Protein AF-A0A838EHH6-F1 (afdb_monomer)

Foldseek 3Di:
DDPPPPPDDPLVVDDPVVSVVVVVVVVVVLVVQLVVLVVLLVLLVVLVVVVVVDPPPVSQVVCCVPPVDDPLSNVLSVLLNVVPVPNPSVCSSDGSVLSSLCSDPLQDPVLVVCCSVVVFPSDPVSSVVVSVVVVVVVVVVVVVVVVVVVVVVVVVVVPPPPPDDDDDDDDDDDDD

Structure (mmCIF, N/CA/C/O backbone):
data_AF-A0A838EHH6-F1
#
_entry.id   AF-A0A838EHH6-F1
#
loop_
_atom_site.group_PDB
_atom_site.id
_atom_site.type_symbol
_atom_site.label_atom_id
_atom_site.label_alt_id
_atom_site.label_comp_id
_atom_site.label_asym_id
_atom_site.label_entity_id
_atom_site.label_seq_id
_atom_site.pdbx_PDB_ins_code
_atom_site.Cartn_x
_atom_site.Cartn_y
_atom_site.Cartn_z
_atom_site.occupancy
_atom_site.B_iso_or_equiv
_atom_site.auth_seq_id
_atom_site.auth_comp_id
_atom_site.auth_asym_id
_atom_site.auth_atom_id
_atom_site.pdbx_PDB_model_num
ATOM 1 N N . MET A 1 1 ? -7.508 25.876 3.016 1.00 35.03 1 MET A N 1
ATOM 2 C CA . MET A 1 1 ? -7.681 25.255 1.690 1.00 35.03 1 MET A CA 1
ATOM 3 C C . MET A 1 1 ? -6.283 25.068 1.136 1.00 35.03 1 MET A C 1
ATOM 5 O O . MET A 1 1 ? -5.651 26.064 0.822 1.00 35.03 1 MET A O 1
ATOM 9 N N . GLN A 1 2 ? -5.737 23.854 1.183 1.00 34.03 2 GLN A N 1
ATOM 10 C CA . GLN A 1 2 ? -4.472 23.562 0.509 1.00 34.03 2 GLN A CA 1
ATOM 11 C C . GLN A 1 2 ? -4.829 23.165 -0.919 1.00 34.03 2 GLN A C 1
ATOM 13 O O . GLN A 1 2 ? -5.560 22.199 -1.128 1.00 34.03 2 GLN A O 1
ATOM 18 N N . GLU A 1 3 ? -4.401 23.981 -1.878 1.00 36.19 3 GLU A N 1
ATOM 19 C CA . GLU A 1 3 ? -4.516 23.676 -3.297 1.00 36.19 3 GLU A CA 1
ATOM 20 C C . GLU A 1 3 ? -3.713 22.406 -3.579 1.00 36.19 3 GLU A C 1
ATOM 22 O O . GLU A 1 3 ? -2.512 22.331 -3.320 1.00 36.19 3 GLU A O 1
ATOM 27 N N . ASN A 1 4 ? -4.405 21.381 -4.064 1.00 41.84 4 ASN A N 1
ATOM 28 C CA . ASN A 1 4 ? -3.808 20.133 -4.505 1.00 41.84 4 ASN A CA 1
ATOM 29 C C . ASN A 1 4 ? -3.082 20.413 -5.829 1.00 41.84 4 ASN A C 1
ATOM 31 O O . ASN A 1 4 ? -3.661 20.267 -6.906 1.00 41.84 4 ASN A O 1
ATOM 35 N N . VAL A 1 5 ? -1.845 20.912 -5.751 1.00 42.00 5 VAL A N 1
ATOM 36 C CA . VAL A 1 5 ? -1.017 21.180 -6.931 1.00 42.00 5 VAL A CA 1
ATOM 37 C C . VAL A 1 5 ? -0.590 19.834 -7.507 1.00 42.00 5 VAL A C 1
ATOM 39 O O . VAL A 1 5 ? 0.414 19.247 -7.113 1.00 42.00 5 VAL A O 1
ATOM 42 N N . GLN A 1 6 ? -1.389 19.322 -8.438 1.00 52.12 6 GLN A N 1
ATOM 43 C CA . GLN A 1 6 ? -0.941 18.308 -9.383 1.00 52.12 6 GLN A CA 1
ATOM 44 C C . GLN A 1 6 ? 0.214 18.932 -10.171 1.00 52.12 6 GLN A C 1
ATOM 46 O O . GLN A 1 6 ? -0.003 19.796 -11.020 1.00 52.12 6 GLN A O 1
ATOM 51 N N . THR A 1 7 ? 1.451 18.564 -9.845 1.00 63.44 7 THR A N 1
ATOM 52 C CA . THR A 1 7 ? 2.627 19.021 -10.589 1.00 63.44 7 THR A CA 1
ATOM 53 C C . THR A 1 7 ? 2.592 18.385 -11.974 1.00 63.44 7 THR A C 1
ATOM 55 O O . THR A 1 7 ? 2.964 17.226 -12.147 1.00 63.44 7 THR A O 1
ATOM 58 N N . ILE A 1 8 ? 2.105 19.130 -12.963 1.00 75.19 8 ILE A N 1
ATOM 59 C CA . ILE A 1 8 ? 2.067 18.684 -14.356 1.00 75.19 8 ILE A CA 1
ATOM 60 C C . ILE A 1 8 ? 3.465 18.862 -14.952 1.00 75.19 8 ILE A C 1
ATOM 62 O O . ILE A 1 8 ? 4.059 19.937 -14.860 1.00 75.19 8 ILE A O 1
ATOM 66 N N . PHE A 1 9 ? 4.002 17.809 -15.570 1.00 86.56 9 PHE A N 1
ATOM 67 C CA . PHE A 1 9 ? 5.257 17.907 -16.309 1.00 86.56 9 PHE A CA 1
ATOM 68 C C . PHE A 1 9 ? 5.057 18.768 -17.567 1.00 86.56 9 PHE A C 1
ATOM 70 O O . PHE A 1 9 ? 4.180 18.496 -18.385 1.00 86.56 9 PHE A O 1
ATOM 77 N N . ALA A 1 10 ? 5.863 19.820 -17.724 1.00 89.56 10 ALA A N 1
ATOM 78 C CA . ALA A 1 10 ? 5.733 20.780 -18.818 1.00 89.56 10 ALA A CA 1
ATOM 79 C C . ALA A 1 10 ? 6.370 20.259 -20.121 1.00 89.56 10 ALA A C 1
ATOM 81 O O . ALA A 1 10 ? 7.460 20.680 -20.504 1.00 89.56 10 ALA A O 1
ATOM 82 N N . PHE A 1 11 ? 5.676 19.358 -20.823 1.00 86.81 11 PHE A N 1
ATOM 83 C CA . PHE A 1 11 ? 6.122 18.788 -22.108 1.00 86.81 11 PHE A CA 1
ATOM 84 C C . PHE A 1 11 ? 6.405 19.847 -23.187 1.00 86.81 11 PHE A C 1
ATOM 86 O O . PHE A 1 11 ? 7.289 19.664 -24.022 1.00 86.81 11 PHE A O 1
ATOM 93 N N . GLU A 1 12 ? 5.696 20.977 -23.143 1.00 88.25 12 GLU A N 1
ATOM 94 C CA . GLU A 1 12 ? 5.854 22.083 -24.096 1.00 88.25 12 GLU A CA 1
ATOM 95 C C . GLU A 1 12 ? 7.218 22.780 -24.014 1.00 88.25 12 GLU A C 1
ATOM 97 O O . GLU A 1 12 ? 7.636 23.422 -24.973 1.00 88.25 12 GLU A O 1
ATOM 102 N N . ALA A 1 13 ? 7.937 22.629 -22.898 1.00 91.94 13 ALA A N 1
ATOM 103 C CA . ALA A 1 13 ? 9.289 23.162 -22.749 1.00 91.94 13 ALA A CA 1
ATOM 104 C C . ALA A 1 13 ? 10.350 22.346 -23.517 1.00 91.94 13 ALA A C 1
ATOM 106 O O . ALA A 1 13 ? 11.501 22.773 -23.601 1.00 91.94 13 ALA A O 1
ATOM 107 N N . LEU A 1 14 ? 9.983 21.177 -24.053 1.00 93.56 14 LEU A N 1
ATOM 108 C CA . LEU A 1 14 ? 10.854 20.320 -24.855 1.00 93.56 14 LEU A CA 1
ATOM 109 C C . LEU A 1 14 ? 10.731 20.649 -26.347 1.00 93.56 14 LEU A C 1
ATOM 111 O O . LEU A 1 14 ? 9.657 21.046 -26.817 1.00 93.56 14 LEU A O 1
ATOM 115 N N . ASP A 1 15 ? 11.810 20.415 -27.097 1.00 96.50 15 ASP A N 1
ATOM 116 C CA . ASP A 1 15 ? 11.758 20.393 -28.559 1.00 96.50 15 ASP A CA 1
ATOM 117 C C . ASP A 1 15 ? 10.841 19.266 -29.062 1.00 96.50 15 ASP A C 1
ATOM 119 O O . ASP A 1 15 ? 10.546 18.311 -28.344 1.00 96.50 15 ASP A O 1
ATOM 123 N N . GLU A 1 16 ? 10.369 19.378 -30.303 1.00 92.75 16 GLU A N 1
ATOM 124 C CA . GLU A 1 16 ? 9.363 18.470 -30.871 1.00 92.75 16 GLU A CA 1
ATOM 125 C C . GLU A 1 16 ? 9.799 16.993 -30.854 1.00 92.75 16 GLU A C 1
ATOM 127 O O . GLU A 1 16 ? 8.999 16.104 -30.535 1.00 92.75 16 GLU A O 1
ATOM 132 N N . GLY A 1 17 ? 11.079 16.730 -31.137 1.00 95.12 17 GLY A N 1
ATOM 133 C CA . GLY A 1 17 ? 11.641 15.382 -31.130 1.00 95.12 17 GLY A CA 1
ATOM 134 C C . GLY A 1 17 ? 11.683 14.798 -29.720 1.00 95.12 17 GLY A C 1
ATOM 135 O O . GLY A 1 17 ? 11.169 13.699 -29.484 1.00 95.12 17 GLY A O 1
ATOM 136 N N . ALA A 1 18 ? 12.235 15.550 -28.765 1.00 95.25 18 ALA A N 1
ATOM 137 C CA . ALA A 1 18 ? 12.276 15.146 -27.363 1.00 95.25 18 ALA A CA 1
ATOM 138 C C . ALA A 1 18 ? 10.871 14.983 -26.771 1.00 95.25 18 ALA A C 1
ATOM 140 O O . ALA A 1 18 ? 10.609 14.003 -26.074 1.00 95.25 18 ALA A O 1
ATOM 141 N N . ARG A 1 19 ? 9.944 15.892 -27.083 1.00 96.12 19 ARG A N 1
ATOM 142 C CA . ARG A 1 19 ? 8.554 15.836 -26.621 1.00 96.12 19 ARG A CA 1
ATOM 143 C C . ARG A 1 19 ? 7.878 14.545 -27.049 1.00 96.12 19 ARG A C 1
ATOM 145 O O . ARG A 1 19 ? 7.372 13.822 -26.196 1.00 96.12 19 ARG A O 1
ATOM 152 N N . THR A 1 20 ? 7.930 14.230 -28.342 1.00 95.38 20 THR A N 1
ATOM 153 C CA . THR A 1 20 ? 7.326 13.011 -28.897 1.00 95.38 20 THR A CA 1
ATOM 154 C C . THR A 1 20 ? 7.897 11.763 -28.226 1.00 95.38 20 THR A C 1
ATOM 156 O O . THR A 1 20 ? 7.147 10.890 -27.784 1.00 95.38 20 THR A O 1
ATOM 159 N N . PHE A 1 21 ? 9.223 11.701 -28.078 1.00 96.19 21 PHE A N 1
ATOM 160 C CA . PHE A 1 21 ? 9.892 10.579 -27.426 1.00 96.19 21 PHE A CA 1
ATOM 161 C C . PHE A 1 21 ? 9.474 10.420 -25.956 1.00 96.19 21 PHE A C 1
ATOM 163 O O . PHE A 1 21 ? 9.109 9.322 -25.531 1.00 96.19 21 PHE A O 1
ATOM 170 N N . VAL A 1 22 ? 9.504 11.501 -25.170 1.00 96.31 22 VAL A N 1
ATOM 171 C CA . VAL A 1 22 ? 9.172 11.457 -23.737 1.00 96.31 22 VAL A CA 1
ATOM 172 C C . VAL A 1 22 ? 7.695 11.117 -23.530 1.00 96.31 22 VAL A C 1
ATOM 174 O O . VAL A 1 22 ? 7.389 10.324 -22.639 1.00 96.31 22 VAL A O 1
ATOM 177 N N . GLN A 1 23 ? 6.787 11.633 -24.365 1.00 94.19 23 GLN A N 1
ATOM 178 C CA . GLN A 1 23 ? 5.362 11.281 -24.323 1.00 94.19 23 GLN A CA 1
ATOM 179 C C . GLN A 1 23 ? 5.174 9.772 -24.535 1.00 94.19 23 GLN A C 1
ATOM 181 O O . GLN A 1 23 ? 4.583 9.094 -23.697 1.00 94.19 23 GLN A O 1
ATOM 186 N N . GLN A 1 24 ? 5.793 9.222 -25.585 1.00 96.62 24 GLN A N 1
ATOM 187 C CA . GLN A 1 24 ? 5.726 7.792 -25.880 1.00 96.62 24 GLN A CA 1
ATOM 188 C C . GLN A 1 24 ? 6.273 6.942 -24.723 1.00 96.62 24 GLN A C 1
ATOM 190 O O . GLN A 1 24 ? 5.655 5.955 -24.324 1.00 96.62 24 GLN A O 1
ATOM 195 N N . LYS A 1 25 ? 7.426 7.313 -24.151 1.00 97.25 25 LYS A N 1
ATOM 196 C CA . LYS A 1 25 ? 8.008 6.575 -23.017 1.00 97.25 25 LYS A CA 1
ATOM 197 C C . LYS A 1 25 ? 7.191 6.702 -21.739 1.00 97.25 25 LYS A C 1
ATOM 199 O O . LYS A 1 25 ? 7.178 5.762 -20.941 1.00 97.25 25 LYS A O 1
ATOM 204 N N . THR A 1 26 ? 6.474 7.805 -21.567 1.00 95.38 26 THR A N 1
ATOM 205 C CA . THR A 1 26 ? 5.522 7.983 -20.467 1.00 95.38 26 THR A CA 1
ATOM 206 C C . THR A 1 26 ? 4.371 6.986 -20.594 1.00 95.38 26 THR A C 1
ATOM 208 O O . THR A 1 26 ? 4.106 6.240 -19.649 1.00 95.38 26 THR A O 1
ATOM 211 N N . ASP A 1 27 ? 3.766 6.875 -21.776 1.00 94.25 27 ASP A N 1
ATOM 212 C CA . ASP A 1 27 ? 2.658 5.944 -22.028 1.00 94.25 27 ASP A CA 1
ATOM 213 C C . ASP A 1 27 ? 3.089 4.475 -21.891 1.00 94.25 27 ASP A C 1
ATOM 215 O O . ASP A 1 27 ? 2.418 3.677 -21.228 1.00 94.25 27 ASP A O 1
ATOM 219 N N . GLU A 1 28 ? 4.253 4.120 -22.452 1.00 97.31 28 GLU A N 1
ATOM 220 C CA . GLU A 1 28 ? 4.855 2.790 -22.285 1.00 97.31 28 GLU A CA 1
ATOM 221 C C . GLU A 1 28 ? 5.060 2.458 -20.797 1.00 97.31 28 GLU A C 1
ATOM 223 O O . GLU A 1 28 ? 4.727 1.359 -20.342 1.00 97.31 28 GLU A O 1
ATOM 228 N N . THR A 1 29 ? 5.556 3.421 -20.016 1.00 94.62 29 THR A N 1
ATOM 229 C CA . THR A 1 29 ? 5.796 3.244 -18.579 1.00 94.62 29 THR A CA 1
ATOM 230 C C . THR A 1 29 ? 4.489 3.074 -17.809 1.00 94.62 29 THR A C 1
ATOM 232 O O . THR A 1 29 ? 4.393 2.172 -16.977 1.00 94.62 29 THR A O 1
ATOM 235 N N . HIS A 1 30 ? 3.450 3.861 -18.106 1.00 91.94 30 HIS A N 1
ATOM 236 C CA . HIS A 1 30 ? 2.133 3.699 -17.480 1.00 91.94 30 HIS A CA 1
ATOM 237 C C . HIS A 1 30 ? 1.533 2.314 -17.737 1.00 91.94 30 HIS A C 1
ATOM 239 O O . HIS A 1 30 ? 0.998 1.690 -16.815 1.00 91.94 30 HIS A O 1
ATOM 245 N N . LEU A 1 31 ? 1.672 1.790 -18.957 1.00 93.62 31 LEU A N 1
ATOM 246 C CA . LEU A 1 31 ? 1.224 0.438 -19.282 1.00 93.62 31 LEU A CA 1
ATOM 247 C C . LEU A 1 31 ? 1.984 -0.628 -18.477 1.00 93.62 31 LEU A C 1
ATOM 249 O O . LEU A 1 31 ? 1.371 -1.565 -17.960 1.00 93.62 31 LEU A O 1
ATOM 253 N N . LEU A 1 32 ? 3.307 -0.494 -18.351 1.00 95.25 32 LEU A N 1
ATOM 254 C CA . LEU A 1 32 ? 4.133 -1.417 -17.565 1.00 95.25 32 LEU A CA 1
ATOM 255 C C . LEU A 1 32 ? 3.808 -1.357 -16.068 1.00 95.25 32 LEU A C 1
ATOM 257 O O . LEU A 1 32 ? 3.755 -2.401 -15.415 1.00 95.25 32 LEU A O 1
ATOM 261 N N . LEU A 1 33 ? 3.541 -0.167 -15.527 1.00 92.69 33 LEU A N 1
ATOM 262 C CA . LEU A 1 33 ? 3.113 0.005 -14.137 1.00 92.69 33 LEU A CA 1
ATOM 263 C C . LEU A 1 33 ? 1.776 -0.695 -13.876 1.00 92.69 33 LEU A C 1
ATOM 265 O O . LEU A 1 33 ? 1.678 -1.468 -12.922 1.00 92.69 33 LEU A O 1
ATOM 269 N N . LYS A 1 34 ? 0.791 -0.519 -14.766 1.00 92.75 34 LYS A N 1
ATOM 270 C CA . LYS A 1 34 ? -0.500 -1.213 -14.669 1.00 92.75 34 LYS A CA 1
ATOM 271 C C . LYS A 1 34 ? -0.332 -2.734 -14.690 1.00 92.75 34 LYS A C 1
ATOM 273 O O . LYS A 1 34 ? -0.824 -3.425 -13.802 1.00 92.75 34 LYS A O 1
ATOM 278 N N . ARG A 1 35 ? 0.434 -3.260 -15.651 1.00 95.19 35 ARG A N 1
ATOM 279 C CA . ARG A 1 35 ? 0.736 -4.703 -15.731 1.00 95.19 35 ARG A CA 1
ATOM 280 C C . ARG A 1 35 ? 1.460 -5.215 -14.489 1.00 95.19 35 ARG A C 1
ATOM 282 O O . ARG A 1 35 ? 1.240 -6.340 -14.056 1.00 95.19 35 ARG A O 1
ATOM 289 N N . THR A 1 36 ? 2.320 -4.395 -13.894 1.00 96.06 36 THR A N 1
ATOM 290 C CA . THR A 1 36 ? 3.010 -4.742 -12.646 1.00 96.06 36 THR A CA 1
ATOM 291 C C . THR A 1 36 ? 2.026 -4.860 -11.482 1.00 96.06 36 THR A C 1
ATOM 293 O O . THR A 1 36 ? 2.119 -5.815 -10.714 1.00 96.06 36 THR A O 1
ATOM 296 N N . ALA A 1 37 ? 1.055 -3.952 -11.364 1.00 95.75 37 ALA A N 1
ATOM 297 C CA . ALA A 1 37 ? -0.006 -4.049 -10.361 1.00 95.75 37 ALA A CA 1
ATOM 298 C C . ALA A 1 37 ? -0.900 -5.285 -10.567 1.00 95.75 37 ALA A C 1
ATOM 300 O O . ALA A 1 37 ? -1.222 -5.983 -9.605 1.00 95.75 37 ALA A O 1
ATOM 301 N N . GLU A 1 38 ? -1.244 -5.600 -11.817 1.00 95.44 38 GLU A N 1
ATOM 302 C CA . GLU A 1 38 ? -1.967 -6.828 -12.176 1.00 95.44 38 GLU A CA 1
ATOM 303 C C . GLU A 1 38 ? -1.161 -8.085 -11.797 1.00 95.44 38 GLU A C 1
ATOM 305 O O . GLU A 1 38 ? -1.704 -9.018 -11.204 1.00 95.44 38 GLU A O 1
ATOM 310 N N . ASN A 1 39 ? 0.154 -8.088 -12.041 1.00 97.44 39 ASN A N 1
ATOM 311 C CA . ASN A 1 39 ? 1.040 -9.177 -11.623 1.00 97.44 39 ASN A CA 1
ATOM 312 C C . ASN A 1 39 ? 1.114 -9.311 -10.098 1.00 97.44 39 ASN A C 1
ATOM 314 O O . ASN A 1 39 ? 1.091 -10.425 -9.586 1.00 97.44 39 ASN A O 1
ATOM 318 N N . ILE A 1 40 ? 1.174 -8.201 -9.359 1.00 97.69 40 ILE A N 1
ATOM 319 C CA . ILE A 1 40 ? 1.149 -8.204 -7.889 1.00 97.69 40 ILE A CA 1
ATOM 320 C C . ILE A 1 40 ? -0.115 -8.898 -7.368 1.00 97.69 40 ILE A C 1
ATOM 322 O O . ILE A 1 40 ? -0.035 -9.738 -6.471 1.00 97.69 40 ILE A O 1
ATOM 326 N N . LEU A 1 41 ? -1.269 -8.567 -7.946 1.00 96.50 41 LEU A N 1
ATOM 327 C CA . LEU A 1 41 ? -2.554 -9.176 -7.615 1.00 96.50 41 LEU A CA 1
ATOM 328 C C . LEU A 1 41 ? -2.543 -10.676 -7.934 1.00 96.50 41 LEU A C 1
ATOM 330 O O . LEU A 1 41 ? -2.875 -11.486 -7.068 1.00 96.50 41 LEU A O 1
ATOM 334 N N . ALA A 1 42 ? -2.096 -11.061 -9.132 1.00 97.38 42 ALA A N 1
ATOM 335 C CA . ALA A 1 42 ? -2.005 -12.464 -9.536 1.00 97.38 42 ALA A CA 1
ATOM 336 C C . ALA A 1 42 ? -1.078 -13.277 -8.613 1.00 97.38 42 ALA A C 1
ATOM 338 O O . ALA A 1 42 ? -1.436 -14.373 -8.177 1.00 97.38 42 ALA A O 1
ATOM 339 N N . ILE A 1 43 ? 0.082 -12.719 -8.250 1.00 98.19 43 ILE A N 1
ATOM 340 C CA . ILE A 1 43 ? 1.002 -13.318 -7.277 1.00 98.19 43 ILE A CA 1
ATOM 341 C C . ILE A 1 43 ? 0.300 -13.480 -5.926 1.00 98.19 43 ILE A C 1
ATOM 343 O O . ILE A 1 43 ? 0.383 -14.549 -5.327 1.00 98.19 43 ILE A O 1
ATOM 347 N N . GLY A 1 44 ? -0.421 -12.461 -5.453 1.00 97.94 44 GLY A N 1
ATOM 348 C CA . GLY A 1 44 ? -1.177 -12.522 -4.203 1.00 97.94 44 GLY A CA 1
ATOM 349 C C . GLY A 1 44 ? -2.176 -13.679 -4.157 1.00 97.94 44 GLY A C 1
ATOM 350 O O . GLY A 1 44 ? -2.177 -14.435 -3.185 1.00 97.94 44 GLY A O 1
ATOM 351 N N . LEU A 1 45 ? -2.953 -13.875 -5.228 1.00 97.81 45 LEU A N 1
ATOM 352 C CA . LEU A 1 45 ? -3.904 -14.988 -5.352 1.00 97.81 45 LEU A CA 1
ATOM 353 C C . LEU A 1 45 ? -3.201 -16.354 -5.316 1.00 97.81 45 LEU A C 1
ATOM 355 O O . LEU A 1 45 ? -3.633 -17.258 -4.600 1.00 97.81 45 LEU A O 1
ATOM 359 N N . ILE A 1 46 ? -2.084 -16.502 -6.038 1.00 98.25 46 ILE A N 1
ATOM 360 C CA . ILE A 1 46 ? -1.289 -17.742 -6.040 1.00 98.25 46 ILE A CA 1
ATOM 361 C C . ILE A 1 46 ? -0.742 -18.030 -4.639 1.00 98.25 46 ILE A C 1
ATOM 363 O O . ILE A 1 46 ? -0.868 -19.147 -4.132 1.00 98.25 46 ILE A O 1
ATOM 367 N N . LEU A 1 47 ? -0.152 -17.025 -3.990 1.00 98.25 47 LEU A N 1
ATOM 368 C CA . LEU A 1 47 ? 0.422 -17.167 -2.656 1.00 98.25 47 LEU A CA 1
ATOM 369 C C . LEU A 1 47 ? -0.639 -17.531 -1.615 1.00 98.25 47 LEU A C 1
ATOM 371 O O . LEU A 1 47 ? -0.374 -18.373 -0.757 1.00 98.25 47 LEU A O 1
ATOM 375 N N . GLN A 1 48 ? -1.832 -16.939 -1.700 1.00 97.69 48 GLN A N 1
ATOM 376 C CA . GLN A 1 48 ? -2.964 -17.281 -0.840 1.00 97.69 48 GLN A CA 1
ATOM 377 C C . GLN A 1 48 ? -3.382 -18.743 -1.043 1.00 97.69 48 GLN A C 1
ATOM 379 O O . GLN A 1 48 ? -3.422 -19.508 -0.078 1.00 97.69 48 GLN A O 1
ATOM 384 N N . ALA A 1 49 ? -3.569 -19.167 -2.295 1.00 98.00 49 ALA A N 1
ATOM 385 C CA . ALA A 1 49 ? -3.956 -20.535 -2.628 1.00 98.00 49 ALA A CA 1
ATOM 386 C C . ALA A 1 49 ? -2.925 -21.581 -2.155 1.00 98.00 49 ALA A C 1
ATOM 388 O O . ALA A 1 49 ? -3.298 -22.656 -1.676 1.00 98.00 49 ALA A O 1
ATOM 389 N N . VAL A 1 50 ? -1.625 -21.290 -2.264 1.00 97.94 50 VAL A N 1
ATOM 390 C CA . VAL A 1 50 ? -0.568 -22.176 -1.746 1.00 97.94 50 VAL A CA 1
ATOM 391 C C . VAL A 1 50 ? -0.575 -22.197 -0.216 1.00 97.94 50 VAL A C 1
ATOM 393 O O . VAL A 1 50 ? -0.499 -23.270 0.385 1.00 97.94 50 VAL A O 1
ATOM 396 N N . LYS A 1 51 ? -0.710 -21.033 0.430 1.00 96.94 51 LYS A N 1
ATOM 397 C CA . LYS A 1 51 ? -0.744 -20.904 1.895 1.00 96.94 51 LYS A CA 1
ATOM 398 C C . LYS A 1 51 ? -1.866 -21.726 2.532 1.00 96.94 51 LYS A C 1
ATOM 400 O O . LYS A 1 51 ? -1.650 -22.277 3.605 1.00 96.94 51 LYS A O 1
ATOM 405 N N . GLU A 1 52 ? -3.023 -21.824 1.882 1.00 97.12 52 GLU A N 1
ATOM 406 C CA . GLU A 1 52 ? -4.169 -22.629 2.339 1.00 97.12 52 GLU A CA 1
ATOM 407 C C . GLU A 1 52 ? -3.927 -24.143 2.265 1.00 97.12 52 GLU A C 1
ATOM 409 O O . GLU A 1 52 ? -4.550 -24.906 3.000 1.00 97.12 52 GLU A O 1
ATOM 414 N N . ARG A 1 53 ? -3.028 -24.589 1.381 1.00 97.81 53 ARG A N 1
ATOM 415 C CA . ARG A 1 53 ? -2.730 -26.013 1.150 1.00 97.81 53 ARG A CA 1
ATOM 416 C C . ARG A 1 53 ? -1.526 -26.506 1.943 1.00 97.81 53 ARG A C 1
ATOM 418 O O . ARG A 1 53 ? -1.404 -27.703 2.194 1.00 97.81 53 ARG A O 1
ATOM 425 N N . LEU A 1 54 ? -0.617 -25.606 2.307 1.00 96.81 54 LEU A N 1
ATOM 426 C CA . LEU A 1 54 ? 0.570 -25.969 3.067 1.00 96.81 54 LEU A CA 1
ATOM 427 C C . LEU A 1 54 ? 0.236 -26.209 4.549 1.00 96.81 54 LEU A C 1
ATOM 429 O O . LEU A 1 54 ? -0.515 -25.435 5.146 1.00 96.81 54 LEU A O 1
ATOM 433 N N . PRO A 1 55 ? 0.857 -27.219 5.189 1.00 97.00 55 PRO A N 1
ATOM 434 C CA . PRO A 1 55 ? 0.758 -27.398 6.631 1.00 97.00 55 PRO A CA 1
ATOM 435 C C . PRO A 1 55 ? 1.196 -26.147 7.401 1.00 97.00 55 PRO A C 1
ATOM 437 O O . PRO A 1 55 ? 2.049 -25.371 6.949 1.00 97.00 55 PRO A O 1
ATOM 440 N N . HIS A 1 56 ? 0.657 -25.978 8.610 1.00 93.44 56 HIS A N 1
ATOM 441 C CA . HIS A 1 56 ? 1.044 -24.878 9.488 1.00 93.44 56 HIS A CA 1
ATOM 442 C C . HIS A 1 56 ? 2.571 -24.789 9.637 1.00 93.44 56 HIS A C 1
ATOM 444 O O . HIS A 1 56 ? 3.262 -25.780 9.855 1.00 93.44 56 HIS A O 1
ATOM 450 N N . GLY A 1 57 ? 3.101 -23.573 9.496 1.00 94.81 57 GLY A N 1
ATOM 451 C CA . GLY A 1 57 ? 4.536 -23.299 9.594 1.00 94.81 57 GLY A CA 1
ATOM 452 C C . GLY A 1 57 ? 5.332 -23.477 8.297 1.00 94.81 57 GLY A C 1
ATOM 453 O O . GLY A 1 57 ? 6.389 -22.861 8.193 1.00 94.81 57 GLY A O 1
ATOM 454 N N . GLN A 1 58 ? 4.825 -24.199 7.288 1.00 97.62 58 GLN A N 1
ATOM 455 C CA . GLN A 1 58 ? 5.584 -24.511 6.061 1.00 97.62 58 GLN A CA 1
ATOM 456 C C . GLN A 1 58 ? 5.592 -23.398 5.010 1.00 97.62 58 GLN A C 1
ATOM 458 O O . GLN A 1 58 ? 6.501 -23.325 4.186 1.00 97.62 58 GLN A O 1
ATOM 463 N N . PHE A 1 59 ? 4.636 -22.470 5.072 1.00 97.62 59 PHE A N 1
ATOM 464 C CA . PHE A 1 59 ? 4.571 -21.356 4.123 1.00 97.62 59 PHE A CA 1
ATOM 465 C C . PHE A 1 59 ? 5.840 -20.485 4.137 1.00 97.62 59 PHE A C 1
ATOM 467 O O . PHE A 1 59 ? 6.306 -20.036 3.098 1.00 97.62 59 PHE A O 1
ATOM 474 N N . ARG A 1 60 ? 6.438 -20.271 5.317 1.00 96.94 60 ARG A N 1
ATOM 475 C CA . ARG A 1 60 ? 7.662 -19.468 5.471 1.00 96.94 60 ARG A CA 1
ATOM 476 C C . ARG A 1 60 ? 8.901 -20.137 4.855 1.00 96.94 60 ARG A C 1
ATOM 478 O O . ARG A 1 60 ? 9.549 -19.468 4.055 1.00 96.94 60 ARG A O 1
ATOM 485 N N . PRO A 1 61 ? 9.254 -21.390 5.218 1.00 97.69 61 PRO A N 1
ATOM 486 C CA . PRO A 1 61 ? 10.328 -22.124 4.556 1.00 97.69 61 PRO A CA 1
ATOM 487 C C . PRO A 1 61 ? 10.181 -22.156 3.038 1.00 97.69 61 PRO A C 1
ATOM 489 O O . PRO A 1 61 ? 11.148 -21.876 2.342 1.00 97.69 61 PRO A O 1
ATOM 492 N N . TRP A 1 62 ? 8.971 -22.421 2.539 1.00 98.06 62 TRP A N 1
ATOM 493 C CA . TRP A 1 62 ? 8.701 -22.473 1.104 1.00 98.06 62 TRP A CA 1
ATOM 494 C C . TRP A 1 62 ? 8.998 -21.139 0.402 1.00 98.06 62 TRP A C 1
ATOM 496 O O . TRP A 1 62 ? 9.753 -21.114 -0.566 1.00 98.06 62 TRP A O 1
ATOM 506 N N . LEU A 1 63 ? 8.506 -20.014 0.939 1.00 98.00 63 LEU A N 1
ATOM 507 C CA . LEU A 1 63 ? 8.804 -18.679 0.396 1.00 98.00 63 LEU A CA 1
ATOM 508 C C . LEU A 1 63 ? 10.308 -18.378 0.342 1.00 98.00 63 LEU A C 1
ATOM 510 O O . LEU A 1 63 ? 10.795 -17.778 -0.619 1.00 98.00 63 LEU A O 1
ATOM 514 N N . GLN A 1 64 ? 11.036 -18.769 1.390 1.00 97.06 64 GLN A N 1
ATOM 515 C CA . GLN A 1 64 ? 12.473 -18.538 1.480 1.00 97.06 64 GLN A CA 1
ATOM 516 C C . GLN A 1 64 ? 13.249 -19.412 0.490 1.00 97.06 64 GLN A C 1
ATOM 518 O O . GLN A 1 64 ? 14.194 -18.918 -0.119 1.00 97.06 64 GLN A O 1
ATOM 523 N N . ALA A 1 65 ? 12.865 -20.681 0.347 1.00 97.75 65 ALA A N 1
ATOM 524 C CA . ALA A 1 65 ? 13.547 -21.646 -0.509 1.00 97.75 65 ALA A CA 1
ATOM 525 C C . ALA A 1 65 ? 13.362 -21.335 -2.000 1.00 97.75 65 ALA A C 1
ATOM 527 O O . ALA A 1 65 ? 14.339 -21.340 -2.741 1.00 97.75 65 ALA A O 1
ATOM 528 N N . GLU A 1 66 ? 12.137 -21.014 -2.424 1.00 97.94 66 GLU A N 1
ATOM 529 C CA . GLU A 1 66 ? 11.816 -20.848 -3.848 1.00 97.94 66 GLU A CA 1
ATOM 530 C C . GLU A 1 66 ? 12.070 -19.427 -4.370 1.00 97.94 66 GLU A C 1
ATOM 532 O O . GLU A 1 66 ? 12.402 -19.243 -5.539 1.00 97.94 66 GLU A O 1
ATOM 537 N N . PHE A 1 67 ? 11.918 -18.402 -3.521 1.00 96.94 67 PHE A N 1
ATOM 538 C CA . PHE A 1 67 ? 11.923 -17.002 -3.972 1.00 96.94 67 PHE A CA 1
ATOM 539 C C . PHE A 1 67 ? 12.861 -16.084 -3.184 1.00 96.94 67 PHE A C 1
ATOM 541 O O . PHE A 1 67 ? 12.983 -14.908 -3.526 1.00 96.94 67 PHE A O 1
ATOM 548 N N . GLY A 1 68 ? 13.460 -16.558 -2.084 1.00 96.56 68 GLY A N 1
ATOM 549 C CA . GLY A 1 68 ? 14.188 -15.690 -1.151 1.00 96.56 68 GLY A CA 1
ATOM 550 C C . GLY A 1 68 ? 13.311 -14.578 -0.555 1.00 96.56 68 GLY A C 1
ATOM 551 O O . GLY A 1 68 ? 13.813 -13.519 -0.176 1.00 96.56 68 GLY A O 1
ATOM 552 N N . MET A 1 69 ? 11.990 -14.783 -0.517 1.00 95.31 69 MET A N 1
ATOM 553 C CA . MET A 1 69 ? 11.019 -13.737 -0.216 1.00 95.31 69 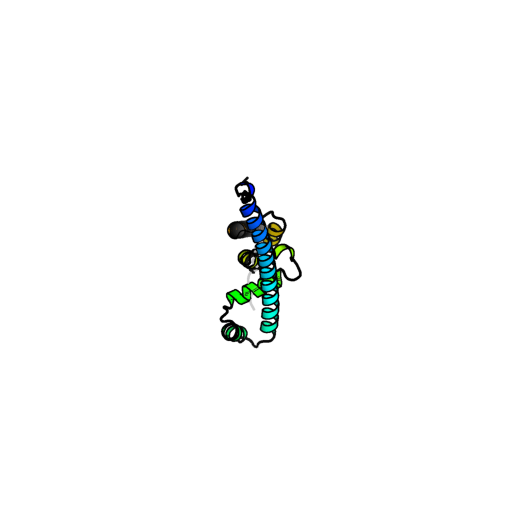MET A CA 1
ATOM 554 C C . MET A 1 69 ? 10.669 -13.696 1.273 1.00 95.31 69 MET A C 1
ATOM 556 O O . MET A 1 69 ? 10.379 -14.712 1.906 1.00 95.31 69 MET A O 1
ATOM 560 N N . SER A 1 70 ? 10.601 -12.485 1.831 1.00 96.12 70 SER A N 1
ATOM 561 C CA . SER A 1 70 ? 10.113 -12.290 3.194 1.00 96.12 70 SER A CA 1
ATOM 562 C C . SER A 1 70 ? 8.604 -12.549 3.307 1.00 96.12 70 SER A C 1
ATOM 564 O O . SER A 1 70 ? 7.828 -12.293 2.383 1.00 96.12 70 SER A O 1
ATOM 566 N N . ARG A 1 71 ? 8.146 -12.937 4.505 1.00 95.69 71 ARG A N 1
ATOM 567 C CA . ARG A 1 71 ? 6.703 -12.978 4.814 1.00 95.69 71 ARG A CA 1
ATOM 568 C C . ARG A 1 71 ? 6.002 -11.648 4.585 1.00 95.69 71 ARG A C 1
ATOM 570 O O . ARG A 1 71 ? 4.826 -11.651 4.254 1.00 95.69 71 ARG A O 1
ATOM 577 N N . MET A 1 72 ? 6.691 -10.540 4.859 1.00 96.19 72 MET A N 1
ATOM 578 C CA . MET A 1 72 ? 6.111 -9.205 4.747 1.00 96.19 72 MET A CA 1
ATOM 579 C C . MET A 1 72 ? 5.727 -8.935 3.293 1.00 96.19 72 MET A C 1
ATOM 581 O O . MET A 1 72 ? 4.589 -8.583 3.014 1.00 96.19 72 MET A O 1
ATOM 585 N N . THR A 1 73 ? 6.651 -9.204 2.370 1.00 97.19 73 THR A N 1
ATOM 586 C CA . THR A 1 73 ? 6.427 -9.074 0.927 1.00 97.19 73 THR A CA 1
ATOM 587 C C . THR A 1 73 ? 5.284 -9.976 0.458 1.00 97.19 73 THR A C 1
ATOM 589 O O . THR A 1 73 ? 4.360 -9.495 -0.191 1.00 97.19 73 THR A O 1
ATOM 592 N N . ALA A 1 74 ? 5.290 -11.251 0.859 1.00 97.88 74 ALA A N 1
ATOM 593 C CA . ALA A 1 74 ? 4.224 -12.189 0.508 1.00 97.88 74 ALA A CA 1
ATOM 594 C C . ALA A 1 74 ? 2.847 -11.735 1.024 1.00 97.88 74 ALA A C 1
ATOM 596 O O . ALA A 1 74 ? 1.863 -11.774 0.291 1.00 97.88 74 ALA A O 1
ATOM 597 N N . ASN A 1 75 ? 2.775 -11.260 2.271 1.00 97.50 75 ASN A N 1
ATOM 598 C CA . ASN A 1 75 ? 1.536 -10.741 2.843 1.00 97.50 75 ASN A CA 1
ATOM 599 C C . ASN A 1 75 ? 1.070 -9.462 2.137 1.00 97.50 75 ASN A C 1
ATOM 601 O O . ASN A 1 75 ? -0.127 -9.304 1.948 1.00 97.50 75 ASN A O 1
ATOM 605 N N . ASN A 1 76 ? 1.975 -8.571 1.720 1.00 97.94 76 ASN A N 1
ATOM 606 C CA . ASN A 1 76 ? 1.598 -7.384 0.950 1.00 97.94 76 ASN A CA 1
ATOM 607 C C . ASN A 1 76 ? 0.903 -7.768 -0.363 1.00 97.94 76 ASN A C 1
ATOM 609 O O . ASN A 1 76 ? -0.139 -7.202 -0.680 1.00 97.94 76 ASN A O 1
ATOM 613 N N . PHE A 1 77 ? 1.433 -8.758 -1.087 1.00 98.25 77 PHE A N 1
ATOM 614 C CA . PHE A 1 77 ? 0.792 -9.281 -2.297 1.00 98.25 77 PHE A CA 1
ATOM 615 C C . PHE A 1 77 ? -0.577 -9.902 -2.002 1.00 98.25 77 PHE A C 1
ATOM 617 O O . PHE A 1 77 ? -1.555 -9.569 -2.666 1.00 98.25 77 PHE A O 1
ATOM 624 N N . ILE A 1 78 ? -0.664 -10.759 -0.977 1.00 98.06 78 ILE A N 1
ATOM 625 C CA . ILE A 1 78 ? -1.926 -11.397 -0.570 1.00 98.06 78 ILE A CA 1
ATOM 626 C C . ILE A 1 78 ? -2.973 -10.342 -0.196 1.00 98.06 78 ILE A C 1
ATOM 628 O O . ILE A 1 78 ? -4.090 -10.402 -0.694 1.00 98.06 78 ILE A O 1
ATOM 632 N N . HIS A 1 79 ? -2.620 -9.342 0.615 1.00 97.56 79 HIS A N 1
ATOM 633 C CA . HIS A 1 79 ? -3.559 -8.289 0.997 1.00 97.56 79 HIS A CA 1
ATOM 634 C C . HIS A 1 79 ? -4.044 -7.488 -0.219 1.00 97.56 79 HIS A C 1
ATOM 636 O O . HIS A 1 79 ? -5.221 -7.141 -0.286 1.00 97.56 79 HIS A O 1
ATOM 642 N N . VAL A 1 80 ? -3.166 -7.196 -1.189 1.00 97.50 80 VAL A N 1
ATOM 643 C CA . VAL A 1 80 ? -3.568 -6.527 -2.440 1.00 97.50 80 VAL A CA 1
ATOM 644 C C . VAL A 1 80 ? -4.600 -7.367 -3.191 1.00 97.50 80 VAL A C 1
ATOM 646 O O . VAL A 1 80 ? -5.633 -6.834 -3.594 1.00 97.50 80 VAL A O 1
ATOM 649 N N . ALA A 1 81 ? -4.368 -8.673 -3.322 1.00 96.62 81 ALA A N 1
ATOM 650 C CA . ALA A 1 81 ? -5.328 -9.580 -3.942 1.00 96.62 81 ALA A CA 1
ATOM 651 C C . ALA A 1 81 ? -6.667 -9.616 -3.182 1.00 96.62 81 ALA A C 1
ATOM 653 O O . ALA A 1 81 ? -7.715 -9.372 -3.775 1.00 96.62 81 ALA A O 1
ATOM 654 N N . GLU A 1 82 ? -6.639 -9.817 -1.863 1.00 94.69 82 GLU A N 1
ATOM 655 C CA . GLU A 1 82 ? -7.835 -9.890 -1.008 1.00 94.69 82 GLU A CA 1
ATOM 656 C C . GLU A 1 82 ? -8.688 -8.609 -1.049 1.00 94.69 82 GLU A C 1
ATOM 658 O O . GLU A 1 82 ? -9.924 -8.657 -0.963 1.00 94.69 82 GLU A O 1
ATOM 663 N N . ARG A 1 83 ? -8.039 -7.444 -1.154 1.00 94.00 83 ARG A N 1
ATOM 664 C CA . ARG A 1 83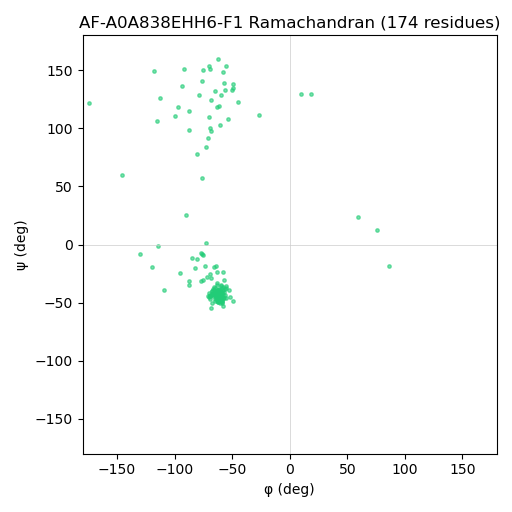 ? -8.726 -6.147 -1.145 1.00 94.00 83 ARG A CA 1
ATOM 665 C C . ARG A 1 83 ? -9.189 -5.714 -2.532 1.00 94.00 83 ARG A C 1
ATOM 667 O O . ARG A 1 83 ? -10.245 -5.086 -2.604 1.00 94.00 83 ARG A O 1
ATOM 674 N N . PHE A 1 84 ? -8.455 -6.024 -3.606 1.00 94.31 84 PHE A N 1
ATOM 675 C CA . PHE A 1 84 ? -8.683 -5.385 -4.912 1.00 94.31 84 PHE A CA 1
ATOM 676 C C . PHE A 1 84 ? -9.070 -6.318 -6.063 1.00 94.31 84 PHE A C 1
ATOM 678 O O . PHE A 1 84 ? -9.660 -5.800 -7.009 1.00 94.31 84 PHE A O 1
ATOM 685 N N . ALA A 1 85 ? -8.823 -7.637 -5.989 1.00 84.69 85 ALA A N 1
ATOM 686 C CA . ALA A 1 85 ? -8.963 -8.557 -7.131 1.00 84.69 85 ALA A CA 1
ATOM 687 C C . ALA A 1 85 ? -10.295 -8.440 -7.890 1.00 84.69 85 ALA A C 1
ATOM 689 O O . ALA A 1 85 ? -10.288 -8.262 -9.103 1.00 84.69 85 ALA A O 1
ATOM 690 N N . ASP A 1 86 ? -11.414 -8.430 -7.165 1.00 83.56 86 ASP A N 1
ATOM 691 C CA . ASP A 1 86 ? -12.758 -8.376 -7.763 1.00 83.56 86 ASP A CA 1
ATOM 692 C C . ASP A 1 86 ? -13.513 -7.080 -7.443 1.00 83.56 86 ASP A C 1
ATOM 694 O O . ASP A 1 86 ? -14.661 -6.893 -7.843 1.00 83.56 86 ASP A O 1
ATOM 698 N N . LYS A 1 87 ? -12.896 -6.190 -6.661 1.00 82.31 87 LYS A N 1
ATOM 699 C CA . LYS A 1 87 ? -13.602 -5.067 -6.029 1.00 82.31 87 LYS A CA 1
ATOM 700 C C . LYS A 1 87 ? -13.240 -3.722 -6.631 1.00 82.31 87 LYS A C 1
ATOM 702 O O . LYS A 1 87 ? -14.102 -2.855 -6.712 1.00 82.31 87 LYS A O 1
ATOM 707 N N . ARG A 1 88 ? -11.964 -3.517 -6.976 1.00 86.19 88 ARG A N 1
ATOM 708 C CA . ARG A 1 88 ? -11.418 -2.177 -7.260 1.00 86.19 88 ARG A CA 1
ATOM 709 C C . ARG A 1 88 ? -10.341 -2.217 -8.360 1.00 86.19 88 ARG A C 1
ATOM 711 O O . ARG A 1 88 ? -9.195 -1.832 -8.113 1.00 86.19 88 ARG A O 1
ATOM 718 N N . PRO A 1 89 ? -10.667 -2.682 -9.587 1.00 84.75 89 PRO A N 1
ATOM 719 C CA . PRO A 1 89 ? -9.698 -2.766 -10.689 1.00 84.75 89 PRO A CA 1
ATOM 720 C C . PRO A 1 89 ? -9.169 -1.389 -11.117 1.00 84.75 89 PRO A C 1
ATOM 722 O O . PRO A 1 89 ? -8.067 -1.266 -11.649 1.00 84.75 89 PRO A O 1
ATOM 725 N N . ASN A 1 90 ? -9.933 -0.333 -10.847 1.00 88.00 90 ASN A N 1
ATOM 726 C CA . ASN A 1 90 ? -9.536 1.049 -11.065 1.00 88.00 90 ASN A CA 1
ATOM 727 C C . ASN A 1 90 ? -8.353 1.490 -10.200 1.00 88.00 90 ASN A C 1
ATOM 729 O O . ASN A 1 90 ? -7.702 2.447 -10.588 1.00 88.00 90 ASN A O 1
ATOM 733 N N . LEU A 1 91 ? -8.007 0.812 -9.103 1.00 91.94 91 LEU A N 1
ATOM 734 C CA . LEU A 1 91 ? -6.808 1.140 -8.320 1.00 91.94 91 LEU A CA 1
ATOM 735 C C . LEU A 1 91 ? -5.518 0.561 -8.924 1.00 91.94 91 LEU A C 1
ATOM 737 O O . LEU A 1 91 ? -4.431 0.989 -8.552 1.00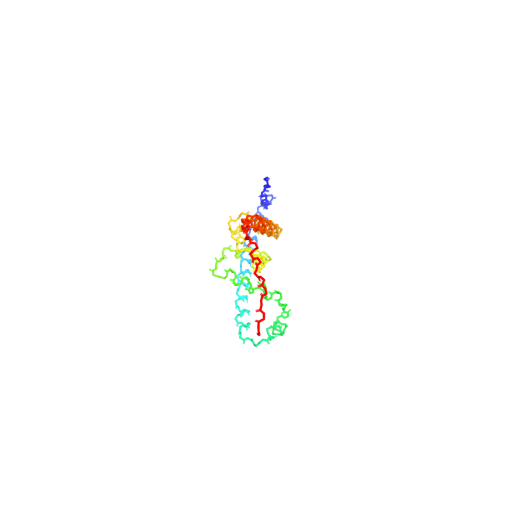 91.94 91 LEU A O 1
ATOM 741 N N . LEU A 1 92 ? -5.599 -0.356 -9.895 1.00 90.06 92 LEU A N 1
ATOM 742 C CA . LEU A 1 92 ? -4.430 -1.060 -10.449 1.00 90.06 92 LEU A CA 1
ATOM 743 C C . LEU A 1 92 ? -3.536 -0.197 -11.357 1.00 90.06 92 LEU A C 1
ATOM 745 O O . LEU A 1 92 ? -2.540 -0.679 -11.878 1.00 90.06 92 LEU A O 1
ATOM 749 N N . HIS A 1 93 ? -3.853 1.080 -11.556 1.00 90.25 93 HIS A N 1
ATOM 750 C CA . HIS A 1 93 ? -2.920 2.027 -12.175 1.00 90.25 93 HIS A CA 1
ATOM 751 C C . HIS A 1 93 ? -1.947 2.644 -11.154 1.00 90.25 93 HIS A C 1
ATOM 753 O O . HIS A 1 93 ? -0.986 3.308 -11.545 1.00 90.25 93 HIS A O 1
ATOM 759 N N . LEU A 1 94 ? -2.202 2.457 -9.854 1.00 93.44 94 LEU A N 1
ATOM 760 C CA . LEU A 1 94 ? -1.400 3.045 -8.790 1.00 93.44 94 LEU A CA 1
ATOM 761 C C . LEU A 1 94 ? -0.056 2.318 -8.622 1.00 93.44 94 LEU A C 1
ATOM 763 O O . LEU A 1 94 ? 0.031 1.104 -8.826 1.00 93.44 94 LEU A O 1
ATOM 767 N N . PRO A 1 95 ? 0.997 3.028 -8.177 1.00 93.00 95 PRO A N 1
ATOM 768 C CA . PRO A 1 95 ? 2.270 2.405 -7.839 1.00 93.00 95 PRO A CA 1
ATOM 769 C C . PRO A 1 95 ? 2.127 1.330 -6.753 1.00 93.00 95 PRO A C 1
ATOM 771 O O . PRO A 1 95 ? 1.335 1.464 -5.818 1.00 93.00 95 PRO A O 1
ATOM 774 N N . ALA A 1 96 ? 2.973 0.299 -6.817 1.00 95.00 96 ALA A N 1
ATOM 775 C CA . ALA A 1 96 ? 2.955 -0.837 -5.891 1.00 95.00 96 ALA A CA 1
ATOM 776 C C . ALA A 1 96 ? 3.002 -0.432 -4.406 1.00 95.00 96 ALA A C 1
ATOM 778 O O . ALA A 1 96 ? 2.311 -1.014 -3.576 1.00 95.00 96 ALA A O 1
ATOM 779 N N . THR A 1 97 ? 3.787 0.591 -4.065 1.00 95.81 97 THR A N 1
ATOM 780 C CA . THR A 1 97 ? 3.899 1.104 -2.691 1.00 95.81 97 THR A CA 1
ATOM 781 C C . THR A 1 97 ? 2.572 1.644 -2.161 1.00 95.81 97 THR A C 1
ATOM 783 O O . THR A 1 97 ? 2.227 1.383 -1.010 1.00 95.81 97 THR A O 1
ATOM 786 N N . ILE A 1 98 ? 1.808 2.343 -3.004 1.00 97.12 98 ILE A N 1
ATOM 787 C CA . ILE A 1 98 ? 0.476 2.855 -2.669 1.00 97.12 98 ILE A CA 1
ATOM 788 C C . ILE A 1 98 ? -0.510 1.699 -2.525 1.00 97.12 98 ILE A C 1
ATOM 790 O O . ILE A 1 98 ? -1.264 1.658 -1.556 1.00 97.12 98 ILE A O 1
ATOM 794 N N . LEU A 1 99 ? -0.458 0.719 -3.432 1.00 97.12 99 LEU A N 1
ATOM 795 C CA . LEU A 1 99 ? -1.289 -0.483 -3.338 1.00 97.12 99 LEU A CA 1
ATOM 796 C C . LEU A 1 99 ? -1.058 -1.230 -2.021 1.00 97.12 99 LEU A C 1
ATOM 798 O O . LEU A 1 99 ? -2.028 -1.609 -1.370 1.00 97.12 99 LEU A O 1
ATOM 802 N N . TYR A 1 100 ? 0.193 -1.398 -1.584 1.00 97.50 100 TYR A N 1
ATOM 803 C CA . TYR A 1 100 ? 0.491 -2.045 -0.301 1.00 97.50 100 TYR A CA 1
ATOM 804 C C . TYR A 1 100 ? -0.038 -1.250 0.893 1.00 97.50 100 TYR A C 1
ATOM 806 O O . TYR A 1 100 ? -0.594 -1.839 1.822 1.00 97.50 100 TYR A O 1
ATOM 814 N N . GLU A 1 101 ? 0.114 0.076 0.880 1.00 97.69 101 GLU A N 1
ATOM 815 C CA . GLU A 1 101 ? -0.389 0.928 1.958 1.00 97.69 101 GLU A CA 1
ATOM 816 C C . GLU A 1 101 ? -1.920 0.867 2.036 1.00 97.69 101 GLU A C 1
ATOM 818 O O . GLU A 1 101 ? -2.474 0.691 3.123 1.00 97.69 101 GLU A O 1
ATOM 823 N N . LEU A 1 102 ? -2.613 0.939 0.897 1.00 97.12 102 LEU A N 1
ATOM 824 C CA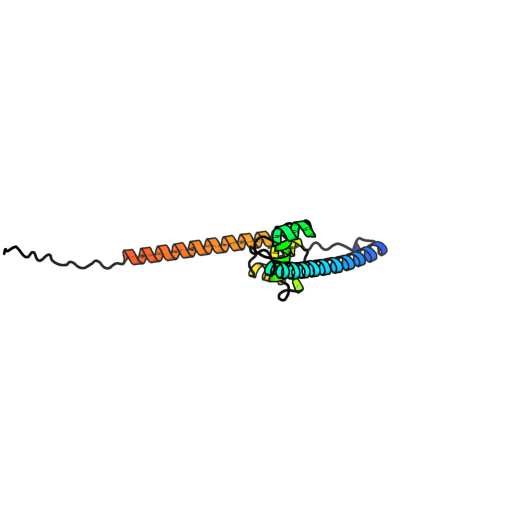 . LEU A 1 102 ? -4.074 0.853 0.841 1.00 97.12 102 LEU A CA 1
ATOM 825 C C . LEU A 1 102 ? -4.592 -0.534 1.222 1.00 97.12 102 LEU A C 1
ATOM 827 O O . LEU A 1 102 ? -5.579 -0.644 1.946 1.00 97.12 102 LEU A O 1
ATOM 831 N N . ALA A 1 103 ? -3.914 -1.591 0.780 1.00 96.94 103 ALA A N 1
ATOM 832 C CA . ALA A 1 103 ? -4.301 -2.963 1.079 1.00 96.94 103 ALA A CA 1
ATOM 833 C C . ALA A 1 103 ? -4.009 -3.374 2.530 1.00 96.94 103 ALA A C 1
ATOM 835 O O . ALA A 1 103 ? -4.584 -4.348 3.021 1.00 96.94 103 ALA A O 1
ATOM 836 N N . SER A 1 104 ? -3.138 -2.638 3.230 1.00 96.50 104 SER A N 1
ATOM 837 C CA . SER A 1 104 ? -2.772 -2.908 4.621 1.00 96.50 104 SER A CA 1
ATOM 838 C C . SER A 1 104 ? -4.010 -3.109 5.512 1.00 96.50 104 SER A C 1
ATOM 840 O O . SER A 1 104 ? -4.952 -2.314 5.445 1.00 96.50 104 SER A O 1
ATOM 842 N N . PRO A 1 105 ? -4.005 -4.092 6.436 1.00 94.69 105 PRO A N 1
ATOM 843 C CA . PRO A 1 105 ? -5.085 -4.271 7.412 1.00 94.69 105 PRO A CA 1
ATOM 844 C C . PRO A 1 105 ? -5.322 -3.034 8.288 1.00 94.69 105 PRO A C 1
ATOM 846 O O . PRO A 1 105 ? -6.410 -2.833 8.816 1.00 94.69 105 PRO A O 1
ATOM 849 N N . SER A 1 106 ? -4.296 -2.191 8.436 1.00 94.44 106 SER A N 1
ATOM 850 C CA . SER A 1 106 ? -4.379 -0.929 9.174 1.00 94.44 106 SER A CA 1
ATOM 851 C C . SER A 1 106 ? -5.102 0.188 8.418 1.00 94.44 106 SER A C 1
ATOM 853 O O . SER A 1 106 ? -5.310 1.254 8.995 1.00 94.44 106 SER A O 1
ATOM 855 N N . THR A 1 107 ? -5.438 -0.015 7.142 1.00 96.38 107 THR A N 1
ATOM 856 C CA . THR A 1 107 ? -6.093 0.982 6.294 1.00 96.38 107 THR A CA 1
ATOM 857 C C . THR A 1 107 ? -7.598 0.704 6.219 1.00 96.38 107 THR A C 1
ATOM 859 O O . THR A 1 107 ? -8.019 -0.300 5.628 1.00 96.38 107 THR A O 1
ATOM 862 N N . PRO A 1 108 ? -8.432 1.573 6.826 1.00 95.69 108 PRO A N 1
ATOM 863 C CA . PRO A 1 108 ? -9.882 1.404 6.829 1.00 95.69 108 PRO A CA 1
ATOM 864 C C . PRO A 1 108 ? -10.493 1.621 5.446 1.00 95.69 108 PRO A C 1
ATOM 866 O O . PRO A 1 108 ? -9.998 2.438 4.672 1.00 95.69 108 PRO A O 1
ATOM 869 N N . GLU A 1 109 ? -11.615 0.953 5.171 1.00 94.88 109 GLU A N 1
ATOM 870 C CA . GLU A 1 109 ? -12.260 0.973 3.849 1.00 94.88 109 GLU A CA 1
ATOM 871 C C . GLU A 1 109 ? -12.604 2.387 3.368 1.00 94.88 109 GLU A C 1
ATOM 873 O O . GLU A 1 109 ? -12.347 2.720 2.215 1.00 94.88 109 GLU A O 1
ATOM 878 N N . ARG A 1 110 ? -13.054 3.266 4.277 1.00 95.25 110 ARG A N 1
ATOM 879 C CA . ARG A 1 110 ? -13.332 4.671 3.944 1.00 95.25 110 ARG A CA 1
ATOM 880 C C . ARG A 1 110 ? -12.133 5.385 3.316 1.00 95.25 110 ARG A C 1
ATOM 882 O O . ARG A 1 110 ? -12.313 6.186 2.415 1.00 95.25 110 ARG A O 1
ATOM 889 N N . ILE A 1 111 ? -10.906 5.098 3.764 1.00 96.81 111 ILE A N 1
ATOM 890 C CA . ILE A 1 111 ? -9.702 5.743 3.217 1.00 96.81 111 ILE A CA 1
ATOM 891 C C . ILE A 1 111 ? -9.473 5.293 1.774 1.00 96.81 111 ILE A C 1
ATOM 893 O O . ILE A 1 111 ? -9.142 6.114 0.927 1.00 96.81 111 ILE A O 1
ATOM 897 N N . ILE A 1 112 ? -9.704 4.010 1.488 1.00 95.75 112 ILE A N 1
ATOM 898 C CA . ILE A 1 112 ? -9.597 3.457 0.135 1.00 95.75 112 ILE A CA 1
ATOM 899 C C . ILE A 1 112 ? -10.629 4.117 -0.782 1.00 95.75 112 ILE A C 1
ATOM 901 O O . ILE A 1 112 ? -10.275 4.567 -1.865 1.00 95.75 112 ILE A O 1
ATOM 905 N N . GLU A 1 113 ? -11.876 4.246 -0.326 1.00 94.94 113 GLU A N 1
ATOM 906 C CA . GLU A 1 113 ? -12.940 4.916 -1.083 1.00 94.94 113 GLU A CA 1
ATOM 907 C C . GLU A 1 113 ? -12.633 6.388 -1.362 1.00 94.94 113 GLU A C 1
ATOM 909 O O . GLU A 1 113 ? -12.862 6.860 -2.472 1.00 94.94 113 GLU A O 1
ATOM 914 N N . HIS A 1 114 ? -12.102 7.118 -0.380 1.00 95.44 114 HIS A N 1
ATOM 915 C CA . HIS A 1 114 ? -11.713 8.514 -0.565 1.00 95.44 114 HIS A CA 1
ATOM 916 C C . HIS A 1 114 ? -10.561 8.659 -1.572 1.00 95.44 114 HIS A C 1
ATOM 918 O O . HIS A 1 114 ? -10.572 9.593 -2.371 1.00 95.44 114 HIS A O 1
ATOM 924 N N . VAL A 1 115 ? -9.592 7.736 -1.585 1.00 95.69 115 VAL A N 1
ATOM 925 C CA . VAL A 1 115 ? -8.534 7.723 -2.612 1.00 95.69 115 VAL A CA 1
ATOM 926 C C . VAL A 1 115 ? -9.107 7.389 -3.987 1.00 95.69 115 VAL A C 1
ATOM 928 O O . VAL A 1 115 ? -8.778 8.047 -4.968 1.00 95.69 115 VAL A O 1
ATOM 931 N N . GLU A 1 116 ? -10.006 6.411 -4.064 1.00 93.12 116 GLU A N 1
ATOM 932 C CA . GLU A 1 116 ? -10.654 6.012 -5.314 1.00 93.12 116 GLU A CA 1
ATOM 933 C C . GLU A 1 116 ? -11.483 7.143 -5.940 1.00 93.12 116 GLU A C 1
ATOM 935 O O . GLU A 1 116 ? -11.470 7.325 -7.156 1.00 93.12 116 GLU A O 1
ATOM 940 N N . LYS A 1 117 ? -12.161 7.940 -5.108 1.00 93.69 117 LYS A N 1
ATOM 941 C CA . LYS A 1 117 ? -12.918 9.131 -5.528 1.00 93.69 117 LYS A CA 1
ATOM 942 C C . LYS A 1 117 ? -12.033 10.347 -5.826 1.00 93.69 117 LYS A C 1
ATOM 944 O O . LYS A 1 117 ? -12.545 11.362 -6.289 1.00 93.69 117 LYS A O 1
ATOM 949 N N . GLY A 1 118 ? -10.728 10.271 -5.551 1.00 93.12 118 GLY A N 1
ATOM 950 C CA . GLY A 1 118 ? -9.788 11.384 -5.710 1.00 93.12 118 GLY A CA 1
ATOM 951 C C . GLY A 1 118 ? -9.875 12.457 -4.617 1.00 93.12 118 GLY A C 1
ATOM 952 O O . GLY A 1 118 ? -9.299 13.531 -4.768 1.00 93.12 118 GLY A O 1
ATOM 953 N N . GLU A 1 119 ? -10.573 12.182 -3.514 1.00 94.88 119 GLU A N 1
ATOM 954 C CA . GLU A 1 119 ? -10.683 13.081 -2.357 1.00 94.88 119 GLU A CA 1
ATOM 955 C C . GLU A 1 119 ? -9.399 13.083 -1.515 1.00 94.88 119 GLU A C 1
ATOM 957 O O . GLU A 1 119 ? -9.045 14.095 -0.912 1.00 94.88 119 GLU A O 1
ATOM 962 N N . ILE A 1 120 ? -8.681 11.955 -1.496 1.00 94.75 120 ILE A N 1
ATOM 963 C CA . ILE A 1 120 ? -7.335 11.842 -0.929 1.00 94.75 120 ILE A CA 1
ATOM 964 C C . ILE A 1 120 ? -6.358 11.570 -2.079 1.00 94.75 120 ILE A C 1
ATOM 966 O O . ILE A 1 120 ? -6.546 10.597 -2.813 1.00 94.75 120 ILE A O 1
ATOM 970 N N . PRO A 1 121 ? -5.294 12.375 -2.238 1.00 94.44 121 PRO A N 1
ATOM 971 C CA . PRO A 1 121 ? -4.244 12.085 -3.204 1.00 94.44 121 PRO A CA 1
ATOM 972 C C . PRO A 1 121 ? -3.628 10.699 -2.952 1.00 94.44 121 PRO A C 1
ATOM 974 O O . PRO A 1 121 ? -3.370 10.356 -1.795 1.00 94.44 121 PRO A O 1
ATOM 977 N N . PRO A 1 122 ? -3.328 9.905 -3.994 1.00 93.81 122 PRO A N 1
ATOM 978 C CA . PRO A 1 122 ? -2.718 8.585 -3.846 1.00 93.81 122 PRO A CA 1
ATOM 979 C C . PRO A 1 122 ? -1.214 8.689 -3.529 1.0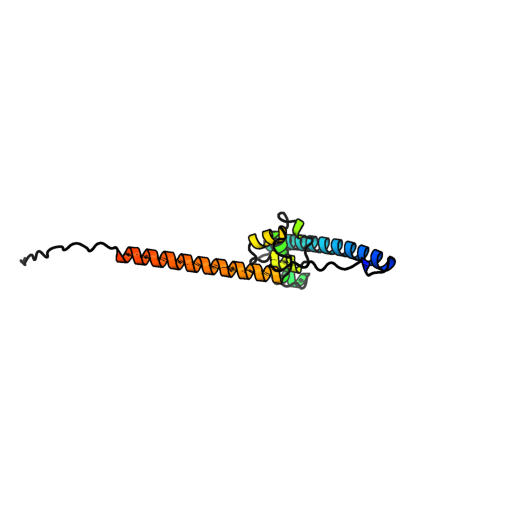0 93.81 122 PRO A C 1
ATOM 981 O O . PRO A 1 122 ? -0.365 8.173 -4.254 1.00 93.81 122 PRO A O 1
ATOM 984 N N . THR A 1 123 ? -0.870 9.380 -2.443 1.00 95.88 123 THR A N 1
ATOM 985 C CA . THR A 1 123 ? 0.491 9.532 -1.925 1.00 95.88 123 THR A CA 1
ATOM 986 C C . THR A 1 123 ? 0.586 8.920 -0.532 1.00 95.88 123 THR A C 1
ATOM 988 O O . THR A 1 123 ? -0.386 8.891 0.225 1.00 95.88 123 THR A O 1
ATOM 991 N N . ILE A 1 124 ? 1.769 8.412 -0.176 1.00 95.06 124 ILE A N 1
ATOM 992 C CA . ILE A 1 124 ? 1.987 7.780 1.133 1.00 95.06 124 ILE A CA 1
ATOM 993 C C . ILE A 1 124 ? 1.690 8.759 2.273 1.00 95.06 124 ILE A C 1
ATOM 995 O O . ILE A 1 124 ? 1.071 8.367 3.261 1.00 95.06 124 ILE A O 1
ATOM 999 N N . ASP A 1 125 ? 2.100 10.017 2.131 1.00 95.69 125 ASP A N 1
ATOM 1000 C CA . ASP A 1 125 ? 1.937 11.021 3.180 1.00 95.69 125 ASP A CA 1
ATOM 1001 C C . ASP A 1 125 ? 0.463 11.387 3.377 1.00 95.69 125 ASP A C 1
ATOM 1003 O O . ASP A 1 125 ? -0.034 11.289 4.498 1.00 95.69 125 ASP A O 1
ATOM 1007 N N . ALA A 1 126 ? -0.283 11.648 2.296 1.00 95.88 126 ALA A N 1
ATOM 1008 C CA . ALA A 1 126 ? -1.711 1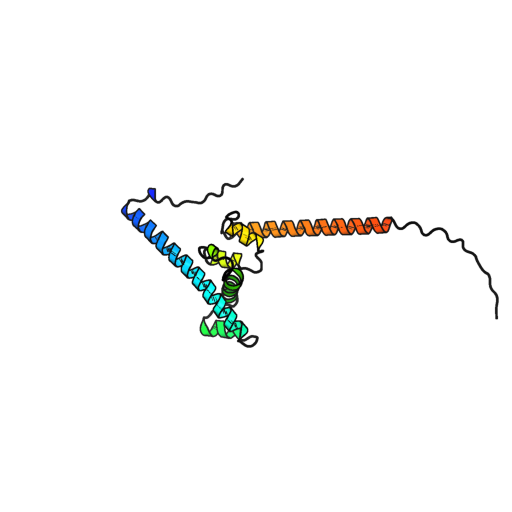1.958 2.388 1.00 95.88 126 ALA A CA 1
ATOM 1009 C C . ALA A 1 126 ? -2.523 10.790 2.976 1.00 95.88 126 ALA A C 1
ATOM 1011 O O . ALA A 1 126 ? -3.400 10.989 3.820 1.00 95.88 126 ALA A O 1
ATOM 1012 N N . ILE A 1 127 ? -2.203 9.549 2.589 1.00 96.62 127 ILE A N 1
ATOM 1013 C CA . ILE A 1 127 ? -2.859 8.356 3.141 1.00 96.62 127 ILE A CA 1
ATOM 1014 C C . ILE A 1 127 ? -2.551 8.212 4.639 1.00 96.62 127 ILE A C 1
ATOM 1016 O O . ILE A 1 127 ? -3.453 7.930 5.434 1.00 96.62 127 ILE A O 1
ATOM 1020 N N . LYS A 1 128 ? -1.297 8.427 5.055 1.00 95.25 128 LYS A N 1
ATOM 1021 C CA . LYS A 1 128 ? -0.900 8.370 6.471 1.00 95.25 128 LYS A CA 1
ATOM 1022 C C . LYS A 1 128 ? -1.573 9.454 7.302 1.00 95.25 128 LYS A C 1
ATOM 1024 O O . LYS A 1 128 ? -2.072 9.151 8.387 1.00 95.25 128 LYS A O 1
ATOM 1029 N N . GLU A 1 129 ? -1.620 10.681 6.800 1.00 96.25 129 GLU A N 1
ATOM 1030 C CA . GLU A 1 129 ? -2.299 11.801 7.453 1.00 96.25 129 GLU A CA 1
ATOM 1031 C C . GLU A 1 129 ? -3.790 11.513 7.626 1.00 96.25 129 GLU A C 1
ATOM 1033 O O . GLU A 1 129 ? -4.323 11.635 8.732 1.00 96.25 129 GLU A O 1
ATOM 1038 N N . ALA A 1 130 ? -4.454 11.019 6.580 1.00 95.75 130 ALA A N 1
ATOM 1039 C CA . ALA A 1 130 ? -5.866 10.667 6.645 1.00 95.75 130 ALA A CA 1
ATOM 1040 C C . ALA A 1 130 ? -6.144 9.526 7.641 1.00 95.75 130 ALA A C 1
ATOM 1042 O O . ALA A 1 130 ? -7.122 9.576 8.395 1.00 95.75 130 ALA A O 1
ATOM 1043 N N . LYS A 1 131 ? -5.264 8.517 7.704 1.00 95.88 131 LYS A N 1
ATOM 1044 C CA . LYS A 1 131 ? -5.332 7.438 8.708 1.00 95.88 131 LYS A CA 1
ATOM 1045 C C . LYS A 1 131 ? -5.141 7.971 10.128 1.00 95.88 131 LYS A C 1
ATOM 1047 O O . LYS A 1 131 ? -5.872 7.565 11.032 1.00 95.88 131 LYS A O 1
ATOM 1052 N N . ALA A 1 132 ? -4.187 8.878 10.335 1.00 95.25 132 ALA A N 1
ATOM 1053 C CA . ALA A 1 132 ? -3.933 9.487 11.637 1.00 95.25 132 ALA A CA 1
ATOM 1054 C C . ALA A 1 132 ? -5.120 10.343 12.102 1.00 95.25 132 ALA A C 1
ATOM 1056 O O . ALA A 1 132 ? -5.597 10.165 13.224 1.00 95.25 132 ALA A O 1
ATOM 1057 N N . ALA A 1 133 ? -5.655 11.198 11.228 1.00 94.25 133 ALA A N 1
ATOM 1058 C CA . ALA A 1 133 ? -6.827 12.024 11.513 1.00 94.25 133 ALA A CA 1
ATOM 1059 C C . ALA A 1 133 ? -8.056 11.169 11.860 1.00 94.25 133 ALA A C 1
ATOM 1061 O O . ALA A 1 133 ? -8.760 11.444 12.832 1.00 94.25 133 ALA A O 1
ATOM 1062 N N . LEU A 1 134 ? -8.278 10.083 11.113 1.00 94.25 134 LEU A N 1
ATOM 1063 C CA . LEU A 1 134 ? -9.349 9.129 11.393 1.00 94.25 134 LEU A CA 1
ATOM 1064 C C . LEU A 1 134 ? -9.197 8.474 12.770 1.00 94.25 134 LEU A C 1
ATOM 1066 O O . LEU A 1 134 ? -10.164 8.402 13.529 1.00 94.25 134 LEU A O 1
ATOM 1070 N N . LYS A 1 135 ? -7.985 8.029 13.108 1.00 94.19 135 LYS A N 1
ATOM 1071 C CA . LYS A 1 135 ? -7.700 7.415 14.406 1.00 94.19 135 LYS A CA 1
ATOM 1072 C C . LYS A 1 135 ? -7.954 8.389 15.560 1.00 94.19 135 LYS A C 1
ATOM 1074 O O . LYS A 1 135 ? -8.557 7.997 16.554 1.00 94.19 135 LYS A O 1
ATOM 1079 N N . LEU A 1 136 ? -7.533 9.646 15.423 1.00 94.19 136 LEU A N 1
ATOM 1080 C CA . LEU A 1 136 ? -7.765 10.680 16.436 1.00 94.19 136 LEU A CA 1
ATOM 1081 C C . LEU A 1 136 ? -9.259 10.973 16.619 1.00 94.19 136 LEU A C 1
ATOM 1083 O O . LEU A 1 136 ? -9.727 11.046 17.752 1.00 94.19 136 LEU A O 1
ATOM 1087 N N . ALA A 1 137 ? -10.017 11.069 15.523 1.00 93.00 137 ALA A N 1
ATOM 1088 C CA . ALA A 1 137 ? -11.463 11.278 15.581 1.00 93.00 137 ALA A CA 1
ATOM 1089 C C . ALA A 1 137 ? -12.182 10.128 16.309 1.00 93.00 137 ALA A C 1
ATOM 1091 O O . ALA A 1 137 ? -12.995 10.376 17.196 1.00 93.00 137 ALA A O 1
ATOM 1092 N N . GLN A 1 138 ? -11.825 8.876 16.002 1.00 92.62 138 GLN A N 1
ATOM 1093 C CA . GLN A 1 138 ? -12.378 7.697 16.682 1.00 92.62 138 GLN A CA 1
ATOM 1094 C C . GLN A 1 138 ? -12.054 7.683 18.179 1.00 92.62 138 GLN A C 1
ATOM 1096 O O . GLN A 1 138 ? -12.906 7.342 18.994 1.00 92.62 138 GLN A O 1
ATOM 1101 N N . GLN A 1 139 ? -10.833 8.065 18.555 1.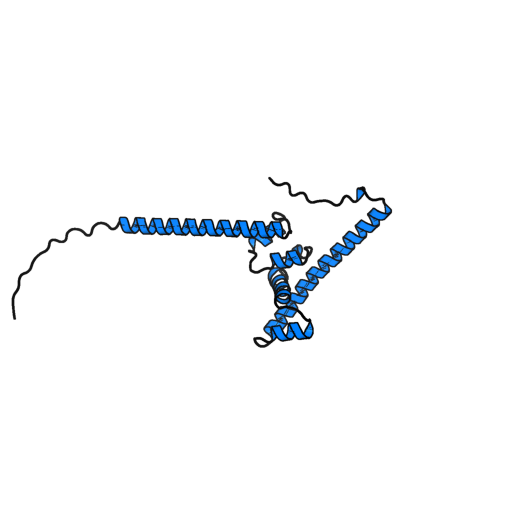00 93.44 139 GLN A N 1
ATOM 1102 C CA . GLN A 1 139 ? -10.425 8.127 19.958 1.00 93.44 139 GLN A CA 1
ATOM 1103 C C . GLN A 1 139 ? -11.174 9.221 20.723 1.00 93.44 139 GLN A C 1
ATOM 1105 O O . GLN A 1 139 ? -11.651 8.969 21.829 1.00 93.44 139 GLN A O 1
ATOM 1110 N N . ALA A 1 140 ? -11.320 10.409 20.133 1.00 93.69 140 ALA A N 1
ATOM 1111 C CA . ALA A 1 140 ? -12.080 11.502 20.731 1.00 93.69 140 ALA A CA 1
ATOM 1112 C C . ALA A 1 140 ? -13.558 11.124 20.916 1.00 93.69 140 ALA A C 1
ATOM 1114 O O . ALA A 1 140 ? -14.136 11.378 21.973 1.00 93.69 140 ALA A O 1
ATOM 1115 N N . GLU A 1 141 ? -14.155 10.455 19.927 1.00 92.56 141 GLU A N 1
ATOM 1116 C CA . GLU A 1 141 ? -15.533 9.973 20.010 1.00 92.56 141 GLU A CA 1
ATOM 1117 C C . GLU A 1 141 ? -15.702 8.917 21.110 1.00 92.56 141 GLU A C 1
ATOM 1119 O O . GLU A 1 141 ? -16.602 9.032 21.940 1.00 92.56 141 GLU A O 1
ATOM 1124 N N . GLN A 1 142 ? -14.803 7.932 21.187 1.00 92.94 142 GLN A N 1
ATOM 1125 C CA . GLN A 1 142 ? -14.825 6.916 22.244 1.00 92.94 142 GLN A CA 1
ATOM 1126 C C . GLN A 1 142 ? -14.687 7.535 23.641 1.00 92.94 142 GLN A C 1
ATOM 1128 O O . GLN A 1 142 ? -15.391 7.137 24.570 1.00 92.94 142 GLN A O 1
ATOM 1133 N N . GLN A 1 143 ? -13.822 8.539 23.800 1.00 93.00 143 GLN A N 1
ATOM 1134 C CA . GLN A 1 143 ? -13.660 9.264 25.063 1.00 93.00 143 GLN A CA 1
ATOM 1135 C C . GLN A 1 143 ? -14.909 10.074 25.425 1.00 93.00 143 GLN A C 1
ATOM 1137 O O . GLN A 1 143 ? -15.338 10.058 26.583 1.00 93.00 143 GLN A O 1
ATOM 1142 N N . ALA A 1 144 ? -15.527 10.743 24.450 1.00 92.12 144 ALA A N 1
ATOM 1143 C CA . ALA A 1 144 ? -16.776 11.468 24.653 1.00 92.12 144 ALA A CA 1
ATOM 1144 C C . ALA A 1 144 ? -17.908 10.513 25.062 1.00 92.12 144 ALA A C 1
ATOM 1146 O O . ALA A 1 144 ? -18.588 10.759 26.058 1.00 92.12 144 ALA A O 1
ATOM 1147 N N . GLN A 1 145 ? -18.057 9.381 24.367 1.00 91.56 145 GLN A N 1
ATOM 1148 C CA . GLN A 1 145 ? -19.049 8.352 24.690 1.00 91.56 145 GLN A CA 1
ATOM 1149 C C . GLN A 1 145 ? -18.827 7.762 26.090 1.00 91.56 145 GLN A C 1
ATOM 1151 O O . GLN A 1 145 ? -19.776 7.669 26.869 1.00 91.56 145 GLN A O 1
ATOM 1156 N N . ALA A 1 146 ? -17.583 7.439 26.454 1.00 92.88 146 ALA A N 1
ATOM 1157 C CA . ALA A 1 146 ? -17.248 6.949 27.791 1.00 92.88 146 ALA A CA 1
ATOM 1158 C C . ALA A 1 146 ? -17.566 7.989 28.879 1.00 92.88 146 ALA A C 1
ATOM 1160 O O . ALA A 1 146 ? -18.093 7.646 29.939 1.00 92.88 146 ALA A O 1
ATOM 1161 N N . THR A 1 147 ? -17.312 9.270 28.603 1.00 93.56 147 THR A N 1
ATOM 1162 C CA . THR A 1 147 ? -17.614 10.371 29.530 1.00 93.56 147 THR A CA 1
ATOM 1163 C C . THR A 1 147 ? -19.118 10.544 29.717 1.00 93.56 147 THR A C 1
ATOM 1165 O O . THR A 1 147 ? -19.587 10.660 30.853 1.00 93.56 147 THR A O 1
ATOM 1168 N N . VAL A 1 148 ? -19.893 10.506 28.630 1.00 91.94 148 VAL A N 1
ATOM 1169 C CA . VAL A 1 148 ? -21.360 10.573 28.677 1.00 91.94 148 VAL A CA 1
ATOM 1170 C C . VAL A 1 148 ? -21.924 9.393 29.467 1.00 91.94 148 VAL A C 1
ATOM 1172 O O . VAL A 1 148 ? -22.720 9.608 30.381 1.00 91.94 148 VAL A O 1
ATOM 1175 N N . GLN A 1 149 ? -21.468 8.167 29.197 1.00 91.00 149 GLN A N 1
ATOM 1176 C CA . GLN A 1 149 ? -21.915 6.972 29.922 1.00 91.00 149 GLN A CA 1
ATOM 1177 C C . GLN A 1 149 ? -21.566 7.041 31.414 1.00 91.00 149 GLN A C 1
ATOM 1179 O O . GLN A 1 149 ? -22.430 6.806 32.260 1.00 91.00 149 GLN A O 1
ATOM 1184 N N . ALA A 1 150 ? -20.337 7.434 31.760 1.00 91.19 150 ALA A N 1
ATOM 1185 C CA . ALA A 1 150 ? -19.916 7.594 33.151 1.00 91.19 150 ALA A CA 1
ATOM 1186 C C . ALA A 1 150 ? -20.712 8.690 33.883 1.00 91.19 150 ALA A C 1
ATOM 1188 O O . ALA A 1 150 ? -20.990 8.573 35.079 1.00 91.19 150 ALA A O 1
ATOM 1189 N N . THR A 1 151 ? -21.091 9.756 33.174 1.00 87.50 151 THR A N 1
ATOM 1190 C CA . THR A 1 151 ? -21.913 10.846 33.720 1.00 87.50 151 THR A CA 1
ATOM 1191 C C . THR A 1 151 ? -23.350 10.388 33.944 1.00 87.50 151 THR A C 1
ATOM 1193 O O . THR A 1 151 ? -23.897 10.619 35.020 1.00 87.50 151 THR A O 1
ATOM 1196 N N . GLN A 1 152 ? -23.941 9.669 32.984 1.00 86.69 152 GLN A N 1
ATOM 1197 C CA . GLN A 1 152 ? -25.269 9.067 33.131 1.00 86.69 152 GLN A CA 1
ATOM 1198 C C . GLN A 1 152 ? -25.307 8.096 34.316 1.00 86.69 152 GLN A C 1
ATOM 1200 O O . GLN A 1 152 ? -26.175 8.225 35.175 1.00 86.69 152 GLN A O 1
ATOM 1205 N N . GLN A 1 153 ? -24.333 7.187 34.431 1.00 86.00 153 GLN A N 1
ATOM 1206 C CA . GLN A 1 153 ? -24.244 6.255 35.562 1.00 86.00 153 GLN A CA 1
ATOM 1207 C C . GLN A 1 153 ? -24.148 6.982 36.910 1.00 86.00 153 GLN A C 1
ATOM 1209 O O . GLN A 1 153 ? -24.829 6.594 37.859 1.00 86.00 153 GLN A O 1
ATOM 1214 N N . ARG A 1 154 ? -23.361 8.066 36.999 1.00 88.25 154 ARG A N 1
ATOM 1215 C CA . ARG A 1 154 ? -23.297 8.897 38.213 1.00 88.25 154 ARG A CA 1
ATOM 1216 C C . ARG A 1 154 ? -24.635 9.563 38.535 1.00 88.25 154 ARG A C 1
ATOM 1218 O O . ARG A 1 154 ? -25.060 9.505 39.685 1.00 88.25 154 ARG A O 1
ATOM 1225 N N . LEU A 1 155 ? -25.316 10.142 37.545 1.00 82.19 155 LEU A N 1
ATOM 1226 C CA . LEU A 1 155 ? -26.633 10.765 37.734 1.00 82.19 155 LEU A CA 1
ATOM 1227 C C . LEU A 1 155 ? -27.682 9.753 38.225 1.00 82.19 155 LEU A C 1
ATOM 1229 O O . LEU A 1 155 ? -28.425 10.051 39.160 1.00 82.19 155 LEU A O 1
ATOM 1233 N N . PHE A 1 156 ? -27.696 8.538 37.667 1.00 76.38 156 PHE A N 1
ATOM 1234 C CA . PHE A 1 156 ? -28.589 7.463 38.113 1.00 76.38 156 PHE A CA 1
ATOM 1235 C C . PHE A 1 156 ? -28.323 7.017 39.560 1.00 76.38 156 PHE A C 1
ATOM 1237 O O . PHE A 1 156 ? -29.266 6.670 40.266 1.00 76.38 156 PHE A O 1
ATOM 1244 N N . GLN A 1 157 ? -27.072 7.046 40.032 1.00 70.25 157 GLN A N 1
ATOM 1245 C CA . GLN A 1 157 ? -26.752 6.672 41.417 1.00 70.25 157 GLN A CA 1
ATOM 1246 C C . GLN A 1 157 ? -27.104 7.757 42.444 1.00 70.25 157 GLN A C 1
ATOM 1248 O O . GLN A 1 157 ? -27.477 7.421 43.567 1.00 70.25 157 GLN A O 1
ATOM 1253 N N . VAL A 1 158 ? -27.039 9.040 42.071 1.00 61.38 158 VAL A N 1
ATOM 1254 C CA . VAL A 1 158 ? -27.435 10.155 42.953 1.00 61.38 158 VAL A CA 1
ATOM 1255 C C . VAL A 1 158 ? -28.959 10.219 43.135 1.00 61.38 158 VAL A C 1
ATOM 1257 O O . VAL A 1 158 ? -29.429 10.628 44.191 1.00 61.38 158 VAL A O 1
ATOM 1260 N N . HIS A 1 159 ? -29.744 9.759 42.154 1.00 53.28 159 HIS A N 1
ATOM 1261 C CA . HIS A 1 159 ? -31.211 9.779 42.205 1.00 53.28 159 HIS A CA 1
ATOM 1262 C C . HIS A 1 159 ? -31.849 8.516 42.819 1.00 53.28 159 HIS A C 1
ATOM 1264 O O . HIS A 1 159 ? -32.996 8.197 42.512 1.00 53.28 159 HIS A O 1
ATOM 1270 N N . ARG A 1 160 ? -31.155 7.774 43.695 1.00 47.47 160 ARG A N 1
ATOM 1271 C CA . ARG A 1 160 ? -31.810 6.709 44.474 1.00 47.47 160 ARG A CA 1
ATOM 1272 C C . ARG A 1 160 ? -32.743 7.382 45.497 1.00 47.47 160 ARG A C 1
ATOM 1274 O O . ARG A 1 160 ? -32.220 8.004 46.422 1.00 47.47 160 ARG A O 1
ATOM 1281 N N . PRO A 1 161 ? -34.085 7.311 45.362 1.00 45.34 161 PRO A N 1
ATOM 1282 C CA . PRO A 1 161 ? -34.976 7.918 46.342 1.00 45.34 161 PRO A CA 1
ATOM 1283 C C . PRO A 1 161 ? -34.686 7.270 47.691 1.00 45.34 161 PRO A C 1
ATOM 1285 O O . PRO A 1 161 ? -34.590 6.041 47.782 1.00 45.34 161 PRO A O 1
ATOM 1288 N N . GLY A 1 162 ? -34.462 8.112 48.703 1.00 47.50 162 GLY A N 1
ATOM 1289 C CA . GLY A 1 162 ? -34.170 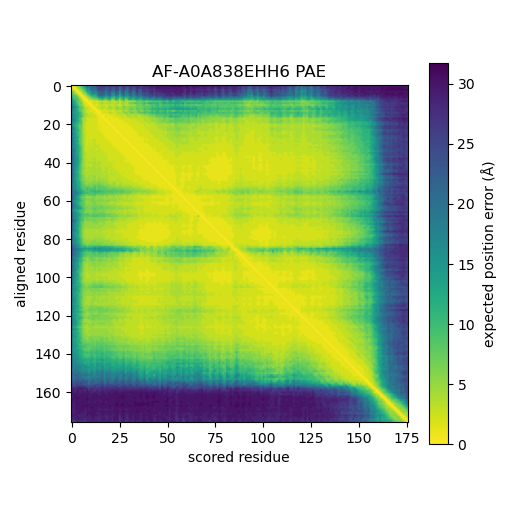7.686 50.063 1.00 47.50 162 GLY A CA 1
ATOM 1290 C C . GLY A 1 162 ? -35.125 6.572 50.461 1.00 47.50 162 GLY A C 1
ATOM 1291 O O . GLY A 1 162 ? -36.342 6.727 50.363 1.00 47.50 162 GLY A O 1
ATOM 1292 N N . ALA A 1 163 ? -34.558 5.426 50.840 1.00 48.38 163 ALA A N 1
ATOM 1293 C CA . ALA A 1 163 ? -35.311 4.370 51.480 1.00 48.38 163 ALA A CA 1
ATOM 1294 C C . ALA A 1 163 ? -36.009 5.009 52.682 1.00 48.38 163 ALA A C 1
ATOM 1296 O O . ALA A 1 163 ? -35.350 5.431 53.629 1.00 48.38 163 ALA A O 1
ATOM 1297 N N . ALA A 1 164 ? -37.324 5.167 52.555 1.00 45.62 164 ALA A N 1
ATOM 1298 C CA . ALA A 1 164 ? -38.178 5.731 53.573 1.00 45.62 164 ALA A CA 1
ATOM 1299 C C . ALA A 1 164 ? -37.897 5.053 54.917 1.00 45.62 164 ALA A C 1
ATOM 1301 O O . ALA A 1 164 ? -37.791 3.823 54.988 1.00 45.62 164 ALA A O 1
ATOM 1302 N N . ASP A 1 165 ? -37.786 5.895 55.943 1.00 51.19 165 ASP A N 1
ATOM 1303 C CA . ASP A 1 165 ? -37.890 5.569 57.359 1.00 51.19 165 ASP A CA 1
ATOM 1304 C C . ASP A 1 165 ? -38.754 4.324 57.588 1.00 51.19 165 ASP A C 1
ATOM 1306 O O . ASP A 1 165 ? -39.973 4.337 57.394 1.00 51.19 165 ASP A O 1
ATOM 1310 N N . ARG A 1 166 ? -38.122 3.233 58.025 1.00 48.03 166 ARG A N 1
ATOM 1311 C CA . ARG A 1 166 ? -38.831 2.137 58.684 1.00 48.03 166 ARG A CA 1
ATOM 1312 C C . ARG A 1 166 ? -38.683 2.347 60.187 1.00 48.03 166 ARG A C 1
ATOM 1314 O O . ARG A 1 166 ? -37.551 2.309 60.670 1.00 48.03 166 ARG A O 1
ATOM 1321 N N . PRO A 1 167 ? -39.779 2.549 60.941 1.00 47.59 167 PRO A N 1
ATOM 1322 C CA . PRO A 1 167 ? -39.683 2.674 62.383 1.00 47.59 167 PRO A CA 1
ATOM 1323 C C . PRO A 1 167 ? -39.200 1.346 62.972 1.00 47.59 167 PRO A C 1
ATOM 1325 O O . PRO A 1 167 ? -39.689 0.267 62.629 1.00 47.59 167 PRO A O 1
ATOM 1328 N N . VAL A 1 168 ? -38.209 1.442 63.855 1.00 53.78 168 VAL A N 1
ATOM 1329 C CA . VAL A 1 168 ? -37.664 0.330 64.633 1.00 53.78 168 VAL A CA 1
ATOM 1330 C C . VAL A 1 168 ? -38.725 -0.104 65.642 1.00 53.78 168 VAL A C 1
ATOM 1332 O O . VAL A 1 168 ? -38.886 0.525 66.686 1.00 53.78 168 VAL A O 1
ATOM 1335 N N . ILE A 1 169 ? -39.459 -1.178 65.348 1.00 50.53 169 ILE A N 1
ATOM 1336 C CA . ILE A 1 169 ? -40.251 -1.866 66.370 1.00 50.53 169 ILE A CA 1
ATOM 1337 C C . ILE A 1 169 ? -39.338 -2.900 67.024 1.00 50.53 169 ILE A C 1
ATOM 1339 O O . ILE A 1 169 ? -39.085 -3.977 66.490 1.00 50.53 169 ILE A O 1
ATOM 1343 N N . SER A 1 170 ? -38.812 -2.508 68.182 1.00 53.25 170 SER A N 1
ATOM 1344 C CA . SER A 1 170 ? -38.158 -3.385 69.145 1.00 53.25 170 SER A CA 1
ATOM 1345 C C . SER A 1 170 ? -39.178 -4.397 69.671 1.00 53.25 170 SER A C 1
ATOM 1347 O O . SER A 1 170 ? -40.174 -4.005 70.280 1.00 53.25 170 SER A O 1
ATOM 1349 N N . ALA A 1 171 ? -38.942 -5.687 69.439 1.00 50.00 171 ALA A N 1
ATOM 1350 C CA . ALA A 1 171 ? -39.656 -6.763 70.112 1.00 50.00 171 ALA A CA 1
ATOM 1351 C C . ALA A 1 171 ? -38.659 -7.555 70.964 1.00 50.00 171 ALA A C 1
ATOM 1353 O O . ALA A 1 171 ? -37.797 -8.282 70.475 1.00 50.00 171 ALA A O 1
ATOM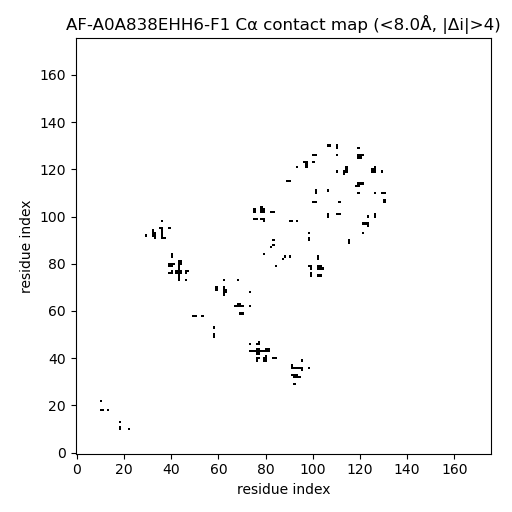 1354 N N . ILE A 1 172 ? -38.799 -7.301 72.258 1.00 49.94 172 ILE A N 1
ATOM 1355 C CA . ILE A 1 172 ? -38.156 -7.904 73.419 1.00 49.94 172 ILE A CA 1
ATOM 1356 C C . ILE A 1 172 ? -38.379 -9.428 73.454 1.00 49.94 172 ILE A C 1
ATOM 1358 O O . ILE A 1 172 ? -39.502 -9.893 73.293 1.00 49.94 172 ILE A O 1
ATOM 1362 N N . ASP A 1 173 ? -37.280 -10.152 73.685 1.00 50.00 173 ASP A N 1
ATOM 1363 C CA . ASP A 1 173 ? -37.093 -11.368 74.502 1.00 50.00 173 ASP A CA 1
ATOM 1364 C C . ASP A 1 173 ? -38.326 -12.217 74.897 1.00 50.00 173 ASP A C 1
ATOM 1366 O O . ASP A 1 173 ? -39.248 -11.718 75.546 1.00 50.00 173 ASP A O 1
ATOM 1370 N N . ARG A 1 174 ? -38.256 -13.541 74.651 1.00 44.62 174 ARG A N 1
ATOM 1371 C CA . ARG A 1 174 ? -38.391 -14.580 75.702 1.00 44.62 174 ARG A CA 1
ATOM 1372 C C . ARG A 1 174 ? -38.135 -16.006 75.186 1.00 44.62 174 ARG A C 1
ATOM 1374 O O . ARG A 1 174 ? -38.840 -16.496 74.313 1.00 44.62 174 ARG A O 1
ATOM 1381 N N . ARG A 1 175 ? -37.145 -16.646 75.825 1.00 43.28 175 ARG A N 1
ATOM 1382 C CA . ARG A 1 175 ? -36.998 -18.079 76.184 1.00 43.28 175 ARG A CA 1
ATOM 1383 C C . ARG A 1 175 ? -38.005 -19.086 75.599 1.00 43.28 175 ARG A C 1
ATOM 1385 O O . ARG A 1 175 ? -39.189 -19.001 75.915 1.00 43.28 175 ARG A O 1
ATOM 1392 N N . SER A 1 176 ? -37.481 -20.167 75.014 1.00 51.50 176 SER A N 1
ATOM 1393 C CA . SER A 1 176 ? -37.445 -21.497 75.658 1.00 51.50 176 SER A CA 1
ATOM 1394 C C . SER A 1 176 ? -36.545 -22.469 74.906 1.00 51.50 176 SER A C 1
ATOM 1396 O O . SER A 1 176 ? -36.520 -22.394 73.661 1.00 51.50 176 SER A O 1
#

Secondary structure (DSSP, 8-state):
----------GGGS-HHHHHHHHHHHHHHHHHHHHHHHHHHHHHHHHHHHHHHSPTTTHHHHHHHHH---HHHHHHHHHHHHHHTTT-GGGGGS-HHHHHHHHSTTS-HHHHHHHHTTSS-SSHHHHHHHHHHHHHHHHHHHHHHHHHHHHHHHHHHHT-----------------

Solvent-accessible surface area (backbone atoms only — not comparable to full-atom values): 10324 Å² total; per-residue (Å²): 136,82,79,83,76,76,84,72,80,69,56,83,82,44,56,73,69,58,31,54,51,52,53,52,52,49,54,55,47,53,53,51,44,26,52,49,32,51,48,40,29,53,50,6,49,52,53,48,59,50,49,76,71,43,60,90,79,46,53,59,60,51,35,40,72,79,67,69,44,53,69,67,60,54,47,40,25,27,31,30,18,78,62,27,71,90,74,39,70,82,57,34,70,45,58,66,70,51,45,37,56,56,31,31,91,90,41,55,68,69,60,51,52,33,36,75,72,62,76,35,62,92,43,71,64,54,49,50,50,52,51,50,55,50,52,52,51,53,51,53,50,51,50,49,51,51,51,51,52,55,49,51,55,51,54,59,63,71,66,59,75,75,81,71,89,73,83,84,79,84,79,81,85,81,89,133

Sequence (176 aa):
MQENVQTIFAFEALDEGARTFVQQKTDETHLLLKRTAENILAIGLILQAVKERLPHGQFRPWLQAEFGMSRMTANNFIHVAERFADKRPNLLHLPATILYELASPSTPERIIEHVEKGEIPPTIDAIKEAKAALKLAQQAEQQAQATVQATQQRLFQVHRPGAADRPVISAIDRRS

Mean predicted aligned error: 9.72 Å

pLDDT: mean 87.27, std 17.07, range [34.03, 98.25]

Radius of gyration: 30.53 Å; Cα contacts (8 Å, |Δi|>4): 115; chains: 1; bounding box: 54×53×107 Å